Protein AF-A0A1F9LY86-F1 (afdb_monomer_lite)

Sequence (80 aa):
MFTDEQRQWQGMIRDHIAANLGIETDDIQDVLVSRETGMLGATDFDYAPFSQQGGLGKVHQLFGDELNLIIEQLNEALAA

Structure (mmCIF, N/CA/C/O backbone):
data_AF-A0A1F9LY86-F1
#
_entry.id   AF-A0A1F9LY86-F1
#
loop_
_atom_site.group_PDB
_atom_site.id
_atom_site.type_symbol
_atom_site.label_atom_id
_atom_site.label_alt_id
_atom_site.label_comp_id
_atom_site.label_asym_id
_atom_site.label_entity_id
_atom_site.label_seq_id
_atom_site.pdbx_PDB_ins_code
_atom_site.Cartn_x
_atom_site.Cartn_y
_atom_site.Cartn_z
_atom_site.occupancy
_atom_site.B_iso_or_equiv
_atom_site.auth_seq_id
_atom_site.auth_comp_id
_atom_site.auth_asym_id
_atom_site.auth_atom_id
_atom_site.pdbx_PDB_model_num
ATOM 1 N N . MET A 1 1 ? -16.516 -3.757 -2.631 1.00 74.38 1 MET A N 1
ATOM 2 C CA . MET A 1 1 ? -15.946 -3.239 -3.897 1.00 74.38 1 MET A CA 1
ATOM 3 C C . MET A 1 1 ? -14.989 -2.126 -3.529 1.00 74.38 1 MET A C 1
ATOM 5 O O . MET A 1 1 ? -15.392 -1.278 -2.745 1.00 74.38 1 MET A O 1
ATOM 9 N N . PHE A 1 2 ? -13.761 -2.150 -4.047 1.00 84.00 2 PHE A N 1
ATOM 10 C CA . PHE A 1 2 ? -12.793 -1.074 -3.820 1.00 84.00 2 PHE A CA 1
ATOM 11 C C . PHE A 1 2 ? -13.209 0.209 -4.550 1.00 84.00 2 PHE A C 1
ATOM 13 O O . PHE A 1 2 ? -13.760 0.142 -5.653 1.00 84.00 2 PHE A O 1
ATOM 20 N N . THR A 1 3 ? -12.937 1.364 -3.946 1.00 92.50 3 THR A N 1
ATOM 21 C CA . THR A 1 3 ? -13.097 2.680 -4.581 1.00 92.50 3 THR A CA 1
ATOM 22 C C . THR A 1 3 ? -12.032 2.905 -5.658 1.00 92.50 3 THR A C 1
ATOM 24 O O . THR A 1 3 ? -11.032 2.186 -5.719 1.00 92.50 3 THR A O 1
ATOM 27 N N . ASP A 1 4 ? -12.218 3.910 -6.519 1.00 93.38 4 ASP A N 1
ATOM 28 C CA . ASP A 1 4 ? -11.202 4.285 -7.516 1.00 93.38 4 ASP A CA 1
ATOM 29 C C . ASP A 1 4 ? -9.853 4.614 -6.870 1.00 93.38 4 ASP A C 1
ATOM 31 O O . ASP A 1 4 ? -8.813 4.166 -7.347 1.00 93.38 4 ASP A O 1
ATOM 35 N N . GLU A 1 5 ? -9.886 5.306 -5.732 1.00 92.81 5 GLU A N 1
ATOM 36 C CA . GLU A 1 5 ? -8.694 5.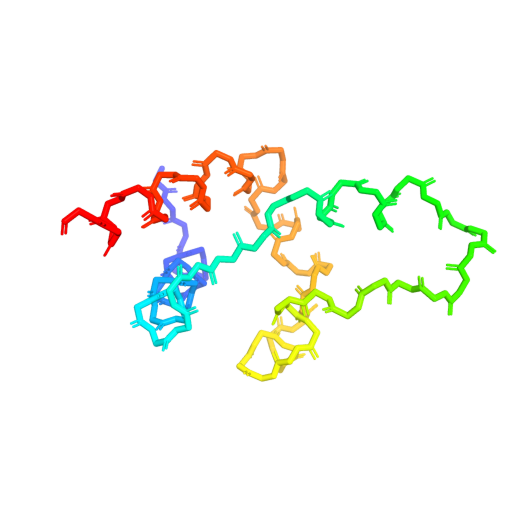637 -4.956 1.00 92.81 5 GLU A CA 1
ATOM 37 C C . GLU A 1 5 ? -8.022 4.375 -4.392 1.00 92.81 5 GLU A C 1
ATOM 39 O O . GLU A 1 5 ? -6.822 4.184 -4.576 1.00 92.81 5 GLU A O 1
ATOM 44 N N . GLN A 1 6 ? -8.782 3.451 -3.794 1.00 92.12 6 GLN A N 1
ATOM 45 C CA . GLN A 1 6 ? -8.231 2.176 -3.318 1.00 92.12 6 GLN A CA 1
ATOM 46 C C . GLN A 1 6 ? -7.623 1.349 -4.462 1.00 92.12 6 GLN A C 1
ATOM 48 O O . GLN A 1 6 ? -6.566 0.747 -4.292 1.00 92.12 6 GLN A O 1
ATOM 53 N N . ARG A 1 7 ? -8.243 1.339 -5.651 1.00 92.69 7 ARG A N 1
ATOM 54 C CA . ARG A 1 7 ? -7.689 0.646 -6.827 1.00 92.69 7 ARG A CA 1
ATOM 55 C C . ARG A 1 7 ? -6.391 1.275 -7.321 1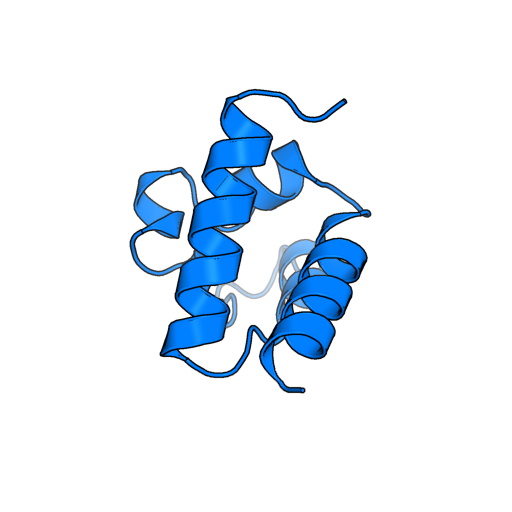.00 92.69 7 ARG A C 1
ATOM 57 O O . ARG A 1 7 ? -5.470 0.543 -7.674 1.00 92.69 7 ARG A O 1
ATOM 64 N N . GLN A 1 8 ? -6.303 2.604 -7.326 1.00 93.19 8 GLN A N 1
ATOM 65 C CA . GLN A 1 8 ? -5.070 3.311 -7.670 1.00 93.19 8 GLN A CA 1
ATOM 66 C C . GLN A 1 8 ? -3.940 2.947 -6.702 1.00 93.19 8 GLN A C 1
ATOM 68 O O . GLN A 1 8 ? -2.841 2.605 -7.138 1.00 93.19 8 GLN A O 1
ATOM 73 N N . TRP A 1 9 ? -4.225 2.960 -5.399 1.00 93.19 9 TRP A N 1
ATOM 74 C CA . TRP A 1 9 ? -3.257 2.579 -4.375 1.00 93.19 9 TRP A CA 1
ATOM 75 C C . TRP A 1 9 ? -2.823 1.119 -4.494 1.00 93.19 9 TRP A C 1
ATOM 77 O O . TRP A 1 9 ? -1.632 0.836 -4.421 1.00 93.19 9 TRP A O 1
ATOM 87 N N . GLN A 1 10 ? -3.754 0.200 -4.752 1.00 91.31 10 GLN A N 1
ATOM 88 C CA . GLN A 1 10 ? -3.424 -1.207 -4.974 1.00 91.31 10 GLN A CA 1
ATOM 89 C C . GLN A 1 10 ? -2.504 -1.395 -6.193 1.00 91.31 10 GLN A C 1
ATOM 91 O O . GLN A 1 10 ? -1.582 -2.204 -6.138 1.00 91.31 10 GLN A O 1
ATOM 96 N N . GLY A 1 11 ? -2.712 -0.623 -7.267 1.00 91.81 11 GLY A N 1
ATOM 97 C CA . GLY A 1 11 ? -1.808 -0.595 -8.420 1.00 91.81 11 GLY A CA 1
ATOM 98 C C . GLY A 1 11 ? -0.397 -0.152 -8.036 1.00 91.81 11 GLY A C 1
ATOM 99 O O . GLY A 1 11 ? 0.556 -0.877 -8.289 1.00 91.81 11 GLY A O 1
ATOM 100 N N . MET A 1 12 ? -0.273 0.977 -7.334 1.00 91.62 12 MET A N 1
ATOM 101 C CA . MET A 1 12 ? 1.024 1.489 -6.871 1.00 91.62 12 MET A CA 1
ATOM 102 C C . MET A 1 12 ? 1.765 0.507 -5.952 1.00 91.62 12 MET A C 1
ATOM 104 O O . MET A 1 12 ? 2.963 0.308 -6.117 1.00 91.62 12 MET A O 1
ATOM 108 N N . ILE A 1 13 ? 1.060 -0.115 -5.000 1.00 89.56 13 ILE A N 1
ATOM 109 C CA . ILE A 1 13 ? 1.621 -1.128 -4.090 1.00 89.56 13 ILE A CA 1
ATOM 110 C C . ILE A 1 13 ? 2.139 -2.321 -4.897 1.00 89.56 13 ILE A C 1
ATOM 112 O O . ILE A 1 13 ? 3.273 -2.752 -4.711 1.00 89.56 13 ILE A O 1
ATOM 116 N N . ARG A 1 14 ? 1.338 -2.818 -5.845 1.00 90.50 14 ARG A N 1
ATOM 117 C CA . ARG A 1 14 ? 1.724 -3.918 -6.732 1.00 90.50 14 ARG A CA 1
ATOM 118 C C . ARG A 1 14 ? 2.963 -3.580 -7.565 1.00 90.50 14 ARG A C 1
ATOM 120 O O . ARG A 1 14 ? 3.860 -4.410 -7.663 1.00 90.50 14 ARG A O 1
ATOM 127 N N . ASP A 1 15 ? 3.007 -2.394 -8.168 1.00 91.44 15 ASP A N 1
ATOM 128 C CA . ASP A 1 15 ? 4.154 -1.938 -8.961 1.00 91.44 15 ASP A CA 1
ATOM 129 C C . ASP A 1 15 ? 5.422 -1.826 -8.102 1.00 91.44 15 ASP A C 1
ATOM 131 O O . ASP A 1 15 ? 6.496 -2.248 -8.531 1.00 91.44 15 ASP A O 1
ATOM 135 N N . HIS A 1 16 ? 5.305 -1.324 -6.868 1.00 89.00 16 HIS A N 1
ATOM 136 C CA . HIS A 1 16 ? 6.434 -1.234 -5.941 1.00 89.00 16 HIS A CA 1
ATOM 137 C C . HIS A 1 16 ? 6.960 -2.609 -5.533 1.00 89.00 16 HIS A C 1
ATOM 139 O O . HIS A 1 16 ? 8.164 -2.832 -5.604 1.00 89.00 16 HIS A O 1
ATOM 145 N N . ILE A 1 17 ? 6.078 -3.547 -5.180 1.00 87.75 17 ILE A N 1
ATOM 146 C CA . ILE A 1 17 ? 6.460 -4.930 -4.852 1.00 87.75 17 ILE A CA 1
ATOM 147 C C . ILE A 1 17 ? 7.123 -5.602 -6.059 1.00 87.75 17 ILE A C 1
ATOM 149 O O . ILE A 1 17 ? 8.146 -6.261 -5.911 1.00 87.75 17 ILE A O 1
ATOM 153 N N . ALA A 1 18 ? 6.594 -5.404 -7.269 1.00 88.44 18 ALA A N 1
ATOM 154 C CA . ALA A 1 18 ? 7.191 -5.958 -8.482 1.00 88.44 18 ALA A CA 1
ATOM 155 C C . ALA A 1 18 ? 8.589 -5.379 -8.774 1.00 88.44 18 ALA A C 1
ATOM 157 O O . ALA A 1 18 ? 9.439 -6.079 -9.323 1.00 88.44 18 ALA A O 1
ATOM 158 N N . ALA A 1 19 ? 8.832 -4.114 -8.417 1.00 86.88 19 ALA A N 1
ATOM 159 C CA . ALA A 1 19 ? 10.116 -3.448 -8.613 1.00 86.88 19 ALA A CA 1
ATOM 160 C C . ALA A 1 19 ? 11.144 -3.759 -7.509 1.00 86.88 19 ALA A C 1
ATOM 162 O O . ALA A 1 19 ? 12.325 -3.922 -7.812 1.00 86.88 19 ALA A O 1
ATOM 163 N N . ASN A 1 20 ? 10.703 -3.838 -6.250 1.00 82.94 20 ASN A N 1
ATOM 164 C CA . ASN A 1 20 ? 11.560 -3.938 -5.062 1.00 82.94 20 ASN A CA 1
ATOM 165 C C . ASN A 1 20 ? 11.492 -5.304 -4.358 1.00 82.94 20 ASN A C 1
ATOM 167 O O . ASN A 1 20 ? 12.138 -5.492 -3.334 1.00 82.94 20 ASN A O 1
ATOM 171 N N . LEU A 1 21 ? 10.766 -6.269 -4.932 1.00 80.44 21 LEU A N 1
ATOM 172 C CA . LEU A 1 21 ? 10.610 -7.649 -4.448 1.00 80.44 21 LEU A CA 1
ATOM 173 C C . LEU A 1 21 ? 9.916 -7.787 -3.084 1.00 80.44 21 LEU A C 1
ATOM 175 O O . LEU A 1 21 ? 10.033 -8.827 -2.439 1.00 80.44 21 LEU A O 1
ATOM 179 N N . GLY A 1 22 ? 9.174 -6.770 -2.653 1.00 79.38 22 GLY A N 1
ATOM 180 C CA . GLY A 1 22 ? 8.400 -6.826 -1.420 1.00 79.38 22 GLY A CA 1
ATOM 181 C C . GLY A 1 22 ? 8.096 -5.455 -0.834 1.00 79.38 22 GLY A C 1
ATOM 182 O O . GLY A 1 22 ? 8.659 -4.446 -1.253 1.00 79.38 22 GLY A O 1
ATOM 183 N N . ILE A 1 23 ? 7.196 -5.456 0.143 1.00 80.88 23 ILE A N 1
ATOM 184 C CA . ILE A 1 23 ? 7.037 -4.412 1.162 1.00 80.88 23 ILE A CA 1
ATOM 185 C C . ILE A 1 23 ? 7.031 -5.128 2.510 1.00 80.88 23 ILE A C 1
ATOM 187 O O . ILE A 1 23 ? 6.279 -6.093 2.682 1.00 80.88 23 ILE A O 1
ATOM 191 N N . GLU A 1 24 ? 7.859 -4.672 3.446 1.00 72.94 24 GLU A N 1
ATOM 192 C CA . GLU A 1 24 ? 7.917 -5.226 4.801 1.00 72.94 24 GLU A CA 1
ATOM 193 C C . GLU A 1 24 ? 6.719 -4.699 5.616 1.00 72.94 24 GLU A C 1
ATOM 195 O O . GLU A 1 24 ? 6.547 -3.497 5.813 1.00 72.94 24 GLU A O 1
ATOM 200 N N . THR A 1 25 ? 5.823 -5.600 6.032 1.00 67.31 25 THR A N 1
ATOM 201 C CA . THR A 1 25 ? 4.593 -5.257 6.775 1.00 67.31 25 THR A CA 1
ATOM 202 C C . THR A 1 25 ? 4.810 -5.123 8.279 1.00 67.31 25 THR A C 1
ATOM 204 O O . THR A 1 25 ? 3.995 -4.488 8.952 1.00 67.31 25 THR A O 1
ATOM 207 N N . ASP A 1 26 ? 5.900 -5.688 8.804 1.00 61.22 26 ASP A N 1
ATOM 208 C CA . ASP A 1 26 ? 6.246 -5.661 10.232 1.00 61.22 26 ASP A CA 1
ATOM 209 C C . ASP A 1 26 ? 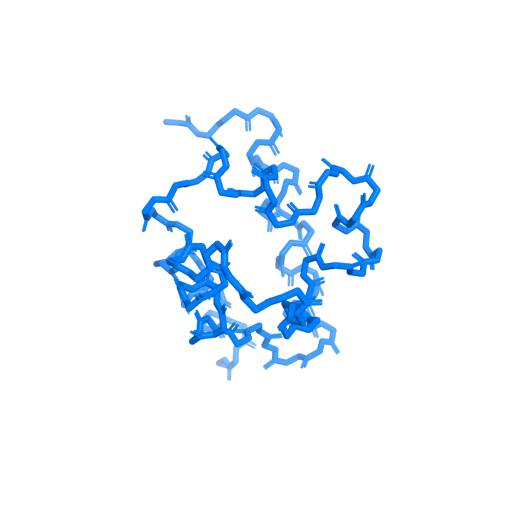6.419 -4.211 10.734 1.00 61.22 26 ASP A C 1
ATOM 211 O O . ASP A 1 26 ? 5.933 -3.854 11.808 1.00 61.22 26 ASP A O 1
ATOM 215 N N . ASP A 1 27 ? 6.960 -3.327 9.886 1.00 60.50 27 ASP A N 1
ATOM 216 C CA . ASP A 1 27 ? 7.147 -1.903 10.177 1.00 60.50 27 ASP A CA 1
ATOM 217 C C . ASP A 1 27 ? 5.837 -1.094 10.249 1.00 60.50 27 ASP A C 1
ATOM 219 O O . ASP A 1 27 ? 5.781 -0.055 10.902 1.00 60.50 27 ASP A O 1
ATOM 223 N N . ILE A 1 28 ? 4.745 -1.530 9.611 1.00 65.62 28 ILE A N 1
ATOM 224 C CA . ILE A 1 28 ? 3.526 -0.706 9.477 1.00 65.62 28 ILE A CA 1
ATOM 225 C C . ILE A 1 28 ? 2.760 -0.596 10.804 1.00 65.62 28 ILE A C 1
ATOM 227 O O . ILE A 1 28 ? 2.162 0.447 11.090 1.00 65.62 28 ILE A O 1
ATOM 231 N N . GLN A 1 29 ? 2.763 -1.651 11.626 1.00 58.66 29 GLN A N 1
ATOM 232 C CA . GLN A 1 29 ? 2.005 -1.674 12.884 1.00 58.66 29 GLN A CA 1
ATOM 233 C C . GLN A 1 29 ? 2.748 -1.030 14.059 1.00 58.66 29 GLN A C 1
ATOM 235 O O . GLN A 1 29 ? 2.102 -0.414 14.910 1.00 58.66 29 GLN A O 1
ATOM 240 N N . ASP A 1 30 ? 4.081 -1.102 14.101 1.00 57.62 30 ASP A N 1
ATOM 241 C CA . ASP A 1 30 ? 4.873 -0.502 15.187 1.00 57.62 30 ASP A CA 1
ATOM 242 C C . ASP A 1 30 ? 4.841 1.041 15.141 1.00 57.62 30 ASP A C 1
ATOM 244 O O . ASP A 1 30 ? 4.722 1.732 16.159 1.00 57.62 30 ASP A O 1
ATOM 248 N N . VAL A 1 31 ? 4.807 1.586 13.923 1.00 57.00 31 VAL A N 1
ATOM 249 C CA . VAL A 1 31 ? 4.847 3.023 13.617 1.00 57.00 31 VAL A CA 1
ATOM 250 C C . VAL A 1 31 ? 3.574 3.769 14.064 1.00 57.00 31 VAL A C 1
ATOM 252 O O . VAL A 1 31 ? 3.617 4.972 14.330 1.00 57.00 31 VAL A O 1
ATOM 255 N N . LEU A 1 32 ? 2.437 3.078 14.210 1.00 57.69 32 LEU A N 1
ATOM 256 C CA . LEU A 1 32 ? 1.156 3.685 14.608 1.00 57.69 32 LEU A CA 1
ATOM 257 C C . LEU A 1 32 ? 0.873 3.611 16.118 1.00 57.69 32 LEU A C 1
ATOM 259 O O . LEU A 1 32 ? 0.059 4.388 16.625 1.00 57.69 32 LEU A O 1
ATOM 263 N N . VAL A 1 33 ? 1.553 2.719 16.846 1.00 55.03 33 VAL A N 1
ATOM 264 C CA . VAL A 1 33 ? 1.373 2.524 18.297 1.00 55.03 33 VAL A CA 1
ATOM 265 C C . VAL A 1 33 ? 2.268 3.468 19.111 1.00 55.03 33 VAL A C 1
ATOM 267 O O . VAL A 1 33 ? 1.891 3.897 20.205 1.00 55.03 33 VAL A O 1
ATOM 270 N N . SER A 1 34 ? 3.405 3.888 18.555 1.00 52.50 34 SER A N 1
ATOM 271 C CA . SER A 1 34 ? 4.412 4.679 19.265 1.00 52.50 34 SER A CA 1
ATOM 272 C C . SER A 1 34 ? 4.332 6.167 18.925 1.00 52.50 34 SER A C 1
ATOM 274 O O . SER A 1 34 ? 5.155 6.717 18.198 1.00 52.50 34 SER A O 1
ATOM 276 N N . ARG A 1 35 ? 3.374 6.882 19.525 1.00 55.28 35 ARG A N 1
ATOM 277 C CA . ARG A 1 35 ? 3.285 8.355 19.441 1.00 55.28 35 ARG A CA 1
ATOM 278 C C . ARG A 1 35 ? 4.391 9.098 20.225 1.00 55.28 35 ARG A C 1
ATOM 280 O O . ARG A 1 35 ? 4.217 10.274 20.535 1.00 55.28 35 ARG A O 1
ATOM 287 N N . GLU A 1 36 ? 5.509 8.442 20.550 1.00 56.72 36 GLU A N 1
ATOM 288 C CA . GLU A 1 36 ? 6.585 8.997 21.393 1.00 56.72 36 GLU A CA 1
ATOM 289 C C . GLU A 1 36 ? 7.994 8.935 20.785 1.00 56.72 36 GLU A C 1
ATOM 291 O O . GLU A 1 36 ? 8.852 9.729 21.168 1.00 56.72 36 GLU A O 1
ATOM 296 N N . THR A 1 37 ? 8.255 8.100 19.784 1.00 48.09 37 THR A N 1
ATOM 297 C CA . THR A 1 37 ? 9.567 8.037 19.128 1.00 48.09 37 THR A CA 1
ATOM 298 C C . THR A 1 37 ? 9.453 8.669 17.753 1.00 48.09 37 THR A C 1
ATOM 300 O O . THR A 1 37 ? 9.034 8.035 16.796 1.00 48.09 37 THR A O 1
ATOM 303 N N . GLY A 1 38 ? 9.829 9.946 17.640 1.00 51.97 38 GLY A N 1
ATOM 304 C CA . GLY A 1 38 ? 9.890 10.713 16.385 1.00 51.97 38 GLY A CA 1
ATOM 305 C C . GLY A 1 38 ? 10.906 10.200 15.349 1.00 51.97 38 GLY A C 1
ATOM 306 O O . GLY A 1 38 ? 11.477 10.993 14.609 1.00 51.97 38 GLY A O 1
ATOM 307 N N . MET A 1 39 ? 11.145 8.893 15.314 1.00 46.78 39 MET A N 1
ATOM 308 C CA . MET A 1 39 ? 11.849 8.164 14.276 1.00 46.78 39 MET A CA 1
ATOM 309 C C . MET A 1 39 ? 10.918 7.031 13.848 1.00 46.78 39 MET A C 1
ATOM 311 O O . MET A 1 39 ? 11.036 5.901 14.308 1.00 46.78 39 MET A O 1
ATOM 315 N N . LEU A 1 40 ? 9.939 7.376 13.013 1.00 52.53 40 LEU A N 1
ATOM 316 C CA . LEU A 1 40 ? 9.206 6.382 12.241 1.00 52.53 40 LEU A CA 1
ATOM 317 C C . LEU A 1 40 ? 10.269 5.731 11.345 1.00 52.53 40 LEU A C 1
ATOM 319 O O . LEU A 1 40 ? 10.973 6.449 10.625 1.00 52.53 40 LEU A O 1
ATOM 323 N N . GLY A 1 41 ? 10.465 4.414 11.448 1.00 52.53 41 GLY A N 1
ATOM 324 C CA . GLY A 1 41 ? 11.229 3.685 10.437 1.00 52.53 41 GLY A CA 1
ATOM 325 C C . GLY A 1 41 ? 10.672 4.088 9.076 1.00 52.53 41 GLY A C 1
ATOM 326 O O . GLY A 1 41 ? 9.453 4.149 8.914 1.00 52.53 41 GLY A O 1
ATOM 327 N N . ALA A 1 42 ? 11.534 4.508 8.151 1.00 60.91 42 ALA A N 1
ATOM 328 C CA . ALA A 1 42 ? 11.081 4.998 6.858 1.00 60.91 42 ALA A CA 1
ATOM 329 C C . ALA A 1 42 ? 10.443 3.832 6.097 1.00 60.91 42 ALA A C 1
ATOM 331 O O . ALA A 1 42 ? 11.143 3.033 5.483 1.00 60.91 42 ALA A O 1
ATOM 332 N N . THR A 1 43 ? 9.120 3.719 6.193 1.00 76.69 43 THR A N 1
ATOM 333 C CA . THR A 1 43 ? 8.360 2.687 5.490 1.00 76.69 43 THR A CA 1
ATOM 334 C C . THR A 1 43 ? 8.435 2.940 3.987 1.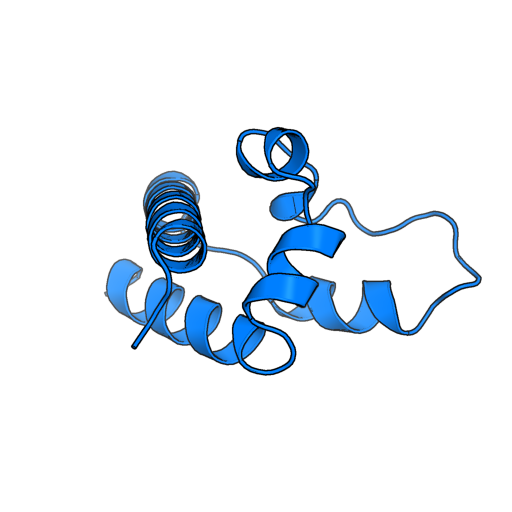00 76.69 43 THR A C 1
ATOM 336 O O . THR A 1 43 ? 8.633 4.078 3.553 1.00 76.69 43 THR A O 1
ATOM 339 N N . ASP A 1 44 ? 8.192 1.923 3.159 1.00 83.38 44 ASP A N 1
ATOM 340 C CA . ASP A 1 44 ? 8.058 2.115 1.707 1.00 83.38 44 ASP A CA 1
ATOM 341 C C . ASP A 1 44 ? 7.040 3.220 1.355 1.00 83.38 44 ASP A C 1
ATOM 343 O O . ASP A 1 44 ? 7.176 3.916 0.348 1.00 83.38 44 ASP A O 1
ATOM 347 N N . PHE A 1 45 ? 6.065 3.458 2.239 1.00 86.12 45 PHE A N 1
ATOM 348 C CA . PHE A 1 45 ? 5.046 4.492 2.100 1.00 86.12 45 PHE A CA 1
ATOM 349 C C . PHE A 1 45 ? 5.531 5.930 2.367 1.00 86.12 45 PHE A C 1
ATOM 351 O O . PHE A 1 45 ? 4.817 6.875 2.018 1.00 86.12 45 PHE A O 1
ATOM 358 N N . ASP A 1 46 ? 6.720 6.128 2.940 1.00 84.12 46 ASP A N 1
ATOM 359 C CA . ASP A 1 46 ? 7.349 7.448 3.116 1.00 84.12 46 ASP A CA 1
ATOM 360 C C . ASP A 1 46 ? 8.033 7.959 1.838 1.00 84.12 46 ASP A C 1
ATOM 362 O O . ASP A 1 46 ? 8.352 9.147 1.709 1.00 84.12 46 ASP A O 1
ATOM 366 N N . TYR A 1 47 ? 8.201 7.093 0.840 1.00 85.12 47 TYR A N 1
ATOM 367 C CA . TYR A 1 47 ? 8.828 7.441 -0.428 1.00 85.12 47 TYR A CA 1
ATOM 368 C C . TYR A 1 47 ? 7.804 7.614 -1.553 1.00 85.12 47 TYR A C 1
ATOM 370 O O . TYR A 1 47 ? 6.646 7.197 -1.474 1.00 85.12 47 TYR A O 1
ATOM 378 N N . ALA A 1 48 ? 8.216 8.308 -2.616 1.00 88.12 48 ALA A N 1
ATOM 379 C CA . ALA A 1 48 ? 7.388 8.439 -3.807 1.00 88.12 48 ALA A CA 1
ATOM 380 C C . ALA A 1 48 ? 7.242 7.064 -4.489 1.00 88.12 48 ALA A C 1
ATOM 382 O O . ALA A 1 48 ? 8.227 6.330 -4.558 1.00 88.12 48 ALA A O 1
ATOM 383 N N . PRO A 1 49 ? 6.057 6.732 -5.034 1.00 89.00 49 PRO A N 1
ATOM 384 C CA . PRO A 1 49 ? 4.900 7.614 -5.244 1.00 89.00 49 PRO A CA 1
ATOM 385 C C . PRO A 1 49 ? 3.953 7.772 -4.039 1.00 89.00 49 PRO A C 1
ATOM 387 O O . PRO A 1 49 ? 3.078 8.636 -4.067 1.00 89.00 49 PRO A O 1
ATOM 390 N N . PHE A 1 50 ? 4.106 6.985 -2.975 1.00 90.25 50 PHE A N 1
ATOM 391 C CA . PHE A 1 50 ? 3.158 6.940 -1.857 1.00 90.25 50 PHE A CA 1
ATOM 392 C C . PHE A 1 50 ? 3.115 8.232 -1.045 1.00 90.25 50 PHE A C 1
ATOM 394 O O . PHE A 1 50 ? 2.027 8.748 -0.779 1.00 90.25 50 PHE A O 1
ATOM 401 N N . SER A 1 51 ? 4.269 8.816 -0.721 1.00 89.50 51 SER A N 1
ATOM 402 C CA . SER A 1 51 ? 4.327 10.072 0.038 1.00 89.50 51 SER A CA 1
ATOM 403 C C . SER A 1 51 ? 3.651 11.242 -0.678 1.00 89.50 51 SER A C 1
ATOM 405 O O . SER A 1 51 ? 3.067 12.110 -0.031 1.00 89.50 51 SER A O 1
ATOM 407 N N . GLN A 1 52 ? 3.614 11.224 -2.014 1.00 91.88 52 GLN A N 1
ATOM 408 C CA . GLN A 1 52 ? 2.887 12.212 -2.818 1.00 91.88 52 GLN A CA 1
ATOM 409 C C . GLN A 1 52 ? 1.363 12.055 -2.725 1.00 91.88 52 GLN A C 1
ATOM 411 O O . GLN A 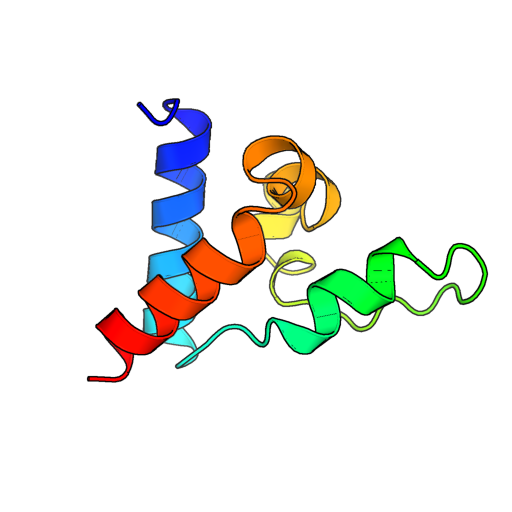1 52 ? 0.634 13.020 -2.936 1.00 91.88 52 GLN A O 1
ATOM 416 N N . GLN A 1 53 ? 0.881 10.854 -2.402 1.00 91.00 53 GLN A N 1
ATOM 417 C CA . GLN A 1 53 ? -0.538 10.547 -2.216 1.00 91.00 53 GLN A CA 1
ATOM 418 C C . GLN A 1 53 ? -0.971 10.636 -0.740 1.00 91.00 53 GLN A C 1
ATOM 420 O O . GLN A 1 53 ? -2.126 10.367 -0.427 1.00 91.00 53 GLN A O 1
ATOM 425 N N . GLY A 1 54 ? -0.077 11.032 0.175 1.00 88.69 54 GLY A N 1
ATOM 426 C CA . GLY A 1 54 ? -0.347 11.139 1.617 1.00 88.69 54 GLY A CA 1
ATOM 427 C C . GLY A 1 54 ? 0.292 10.043 2.481 1.00 88.69 54 GLY A C 1
ATOM 428 O O . GLY A 1 54 ? 0.054 10.012 3.688 1.00 88.69 54 GLY A O 1
ATOM 429 N N . GLY A 1 55 ? 1.106 9.172 1.878 1.00 89.31 55 GLY A N 1
ATOM 430 C CA . GLY A 1 55 ? 1.993 8.221 2.551 1.00 89.31 55 GLY A CA 1
ATOM 431 C C . GLY A 1 55 ? 1.288 7.225 3.469 1.00 89.31 55 GLY A C 1
ATOM 432 O O . GLY A 1 55 ? 0.137 6.844 3.233 1.00 89.31 55 GLY A O 1
ATOM 433 N N . LEU A 1 56 ? 1.984 6.826 4.537 1.00 84.50 56 LEU A N 1
ATOM 434 C CA . LEU A 1 56 ? 1.513 5.821 5.493 1.00 84.50 56 LEU A CA 1
ATOM 435 C C . LEU A 1 56 ? 0.147 6.178 6.110 1.00 84.50 56 LEU A C 1
ATOM 437 O O . LEU A 1 56 ? -0.737 5.334 6.254 1.00 84.50 56 LEU A O 1
ATOM 441 N N . GLY A 1 57 ? -0.069 7.460 6.418 1.00 84.50 57 GLY A N 1
ATOM 442 C CA . GLY A 1 57 ? -1.336 7.925 6.983 1.00 84.50 57 GLY A CA 1
ATOM 443 C C . GLY A 1 57 ? -2.519 7.717 6.034 1.00 84.50 57 GLY A C 1
ATOM 444 O O . GLY A 1 57 ? -3.599 7.314 6.469 1.00 84.50 57 GLY A O 1
ATOM 445 N N . LYS A 1 58 ? -2.329 7.954 4.729 1.00 88.50 58 LYS A N 1
ATOM 446 C CA . LYS A 1 58 ? -3.396 7.786 3.737 1.00 88.50 58 LYS A CA 1
ATOM 447 C C . LYS A 1 58 ? -3.688 6.317 3.449 1.00 88.50 58 LYS A C 1
ATOM 449 O O . LYS A 1 58 ? -4.859 5.947 3.410 1.00 88.50 58 LYS A O 1
ATOM 454 N N . VAL A 1 59 ? -2.662 5.482 3.279 1.00 87.31 59 VAL A N 1
ATOM 455 C CA . VAL A 1 59 ? -2.866 4.046 3.028 1.00 87.31 59 VAL A CA 1
ATOM 456 C C . VAL A 1 59 ? -3.586 3.377 4.202 1.00 87.31 59 VAL A C 1
ATOM 458 O O . VAL A 1 59 ? -4.524 2.610 3.989 1.00 87.31 59 VAL A O 1
ATOM 461 N N . HIS A 1 60 ? -3.258 3.769 5.436 1.00 85.25 60 HIS A N 1
ATOM 462 C CA . HIS A 1 60 ? -3.957 3.290 6.622 1.00 85.25 60 HIS A CA 1
ATOM 463 C C . HIS A 1 60 ? -5.409 3.791 6.690 1.00 85.25 60 HIS A C 1
ATOM 465 O O . HIS A 1 60 ? -6.293 3.059 7.110 1.00 85.25 60 HIS A O 1
ATOM 471 N N . GLN A 1 61 ? -5.719 5.007 6.228 1.00 87.88 61 GLN A N 1
ATOM 472 C CA . GLN A 1 61 ? -7.119 5.450 6.121 1.00 87.88 61 GLN A CA 1
ATOM 473 C C . GLN A 1 61 ? -7.920 4.682 5.063 1.00 87.88 61 GLN A C 1
ATOM 475 O O . GLN A 1 61 ? -9.129 4.522 5.213 1.00 87.88 61 GLN A O 1
ATOM 480 N N . LEU A 1 62 ? -7.270 4.251 3.980 1.00 91.25 62 LEU A N 1
ATOM 481 C CA . LEU A 1 62 ? -7.933 3.558 2.877 1.00 91.25 62 LEU A CA 1
ATOM 482 C C . LEU A 1 62 ? -8.180 2.081 3.163 1.00 91.25 62 LEU A C 1
ATOM 484 O O . LEU A 1 62 ? -9.218 1.564 2.752 1.00 91.25 62 LEU A O 1
ATOM 488 N N . PHE A 1 63 ? -7.230 1.411 3.811 1.00 89.12 63 PHE A N 1
ATOM 489 C CA . PHE A 1 63 ? -7.265 -0.039 4.010 1.00 89.12 63 PHE A CA 1
ATOM 490 C C . PHE A 1 63 ? -7.338 -0.451 5.483 1.00 89.12 63 PHE A C 1
ATOM 492 O O . PHE A 1 63 ? -7.764 -1.566 5.762 1.00 89.12 63 PHE A O 1
ATOM 499 N N . GLY A 1 64 ? -6.980 0.430 6.421 1.00 86.38 64 GLY A N 1
ATOM 500 C CA . GLY A 1 64 ? -7.024 0.156 7.859 1.00 86.38 64 GLY A CA 1
ATOM 501 C C . GLY A 1 64 ? -6.329 -1.154 8.213 1.00 86.38 64 GLY A C 1
ATOM 502 O O . GLY A 1 64 ? -5.226 -1.430 7.743 1.00 86.38 64 GLY A O 1
ATOM 503 N N . ASP A 1 65 ? -7.027 -1.984 8.983 1.00 84.31 65 ASP A N 1
ATOM 504 C CA . ASP A 1 65 ? -6.566 -3.305 9.413 1.00 84.31 65 ASP A CA 1
ATOM 505 C C . ASP A 1 65 ? -6.366 -4.301 8.253 1.00 84.31 65 ASP A C 1
ATOM 507 O O . ASP A 1 65 ? -5.602 -5.257 8.380 1.00 84.31 65 ASP A O 1
ATOM 511 N N . GLU A 1 66 ? -7.015 -4.088 7.101 1.00 86.50 66 GLU A N 1
ATOM 512 C CA . GLU A 1 66 ? -6.874 -4.961 5.926 1.00 86.50 66 GLU A CA 1
ATOM 513 C C . GLU A 1 66 ? -5.568 -4.707 5.156 1.00 86.50 66 GLU A C 1
ATOM 515 O O . GLU A 1 66 ? -5.206 -5.501 4.287 1.00 86.50 66 GLU A O 1
ATOM 520 N N . LEU A 1 67 ? -4.841 -3.625 5.463 1.00 86.38 67 LEU A N 1
ATOM 521 C CA . LEU A 1 67 ? -3.620 -3.246 4.750 1.00 86.38 67 LEU A CA 1
ATOM 522 C C . LEU A 1 67 ? -2.565 -4.356 4.766 1.00 86.38 67 LEU A C 1
ATOM 524 O O . LEU A 1 67 ? -2.045 -4.715 3.710 1.00 86.38 67 LEU A O 1
ATOM 528 N N . ASN A 1 68 ? -2.287 -4.922 5.943 1.00 85.25 68 ASN A N 1
ATOM 529 C CA . ASN A 1 68 ? -1.293 -5.988 6.091 1.00 85.25 68 ASN A CA 1
ATOM 530 C C . ASN A 1 68 ? -1.666 -7.204 5.245 1.00 85.25 68 ASN A C 1
ATOM 532 O O . ASN A 1 68 ? -0.852 -7.685 4.464 1.00 85.25 68 ASN A O 1
ATOM 536 N N . LEU A 1 69 ? -2.931 -7.620 5.314 1.00 87.25 69 LEU A N 1
ATOM 537 C CA . LEU A 1 69 ? -3.439 -8.756 4.554 1.00 87.25 69 LEU A CA 1
ATOM 538 C C . LEU A 1 69 ? -3.351 -8.523 3.035 1.00 87.25 69 LEU A C 1
ATOM 540 O O . LEU A 1 69 ? -3.104 -9.457 2.273 1.00 87.25 69 LEU A O 1
ATOM 544 N N . ILE A 1 70 ? -3.576 -7.294 2.561 1.00 88.25 70 ILE A N 1
ATOM 545 C CA . ILE A 1 70 ? -3.452 -6.953 1.135 1.00 88.25 70 ILE A CA 1
ATOM 546 C C . ILE A 1 70 ? -1.989 -7.009 0.692 1.00 88.25 70 ILE A C 1
ATOM 548 O O . ILE A 1 70 ? -1.706 -7.555 -0.373 1.00 88.25 70 ILE A O 1
ATOM 552 N N . ILE A 1 71 ? -1.070 -6.456 1.486 1.00 87.06 71 ILE A N 1
ATOM 553 C CA . ILE A 1 71 ? 0.359 -6.463 1.160 1.00 87.06 71 ILE A CA 1
ATOM 554 C C . ILE A 1 71 ? 0.900 -7.893 1.164 1.00 87.06 71 ILE A C 1
ATOM 556 O O . ILE A 1 71 ? 1.575 -8.265 0.212 1.00 87.06 71 ILE A O 1
ATOM 560 N N . GLU A 1 72 ? 0.555 -8.714 2.160 1.00 87.81 72 GLU A N 1
ATOM 561 C CA . GLU A 1 72 ? 0.935 -10.133 2.206 1.00 87.81 72 GLU A CA 1
ATOM 562 C C . GLU A 1 72 ? 0.467 -10.877 0.953 1.00 87.81 72 GLU A C 1
ATOM 564 O O . GLU A 1 72 ? 1.275 -11.498 0.267 1.00 87.81 72 GLU A O 1
ATOM 569 N N . GLN A 1 73 ? -0.810 -10.734 0.583 1.00 88.50 73 GLN A N 1
ATOM 570 C CA . GLN A 1 73 ? -1.344 -11.357 -0.630 1.00 88.50 73 GLN A CA 1
ATOM 571 C C . GLN A 1 73 ? -0.626 -10.887 -1.901 1.00 88.50 73 GLN A C 1
ATOM 573 O O . GLN A 1 73 ? -0.400 -11.685 -2.809 1.00 88.50 73 GLN A O 1
ATOM 578 N N . LEU A 1 74 ? -0.288 -9.598 -2.001 1.00 88.25 74 LEU A N 1
ATOM 579 C CA . LEU A 1 74 ? 0.421 -9.057 -3.162 1.00 88.25 74 LEU A CA 1
ATOM 580 C C . LEU A 1 74 ? 1.887 -9.502 -3.203 1.00 88.25 74 LEU A C 1
ATOM 582 O O . LEU A 1 74 ? 2.373 -9.832 -4.283 1.00 88.25 74 LEU A O 1
ATOM 586 N N . ASN A 1 75 ? 2.563 -9.548 -2.054 1.00 86.38 75 ASN A N 1
ATOM 587 C CA . ASN A 1 75 ? 3.917 -10.075 -1.916 1.00 86.38 75 ASN A CA 1
ATOM 588 C C . ASN A 1 75 ? 3.955 -11.546 -2.339 1.00 86.38 75 ASN A C 1
ATOM 590 O O . ASN A 1 75 ? 4.745 -11.904 -3.205 1.00 86.38 75 ASN A O 1
ATOM 594 N N . GLU A 1 76 ? 3.062 -12.385 -1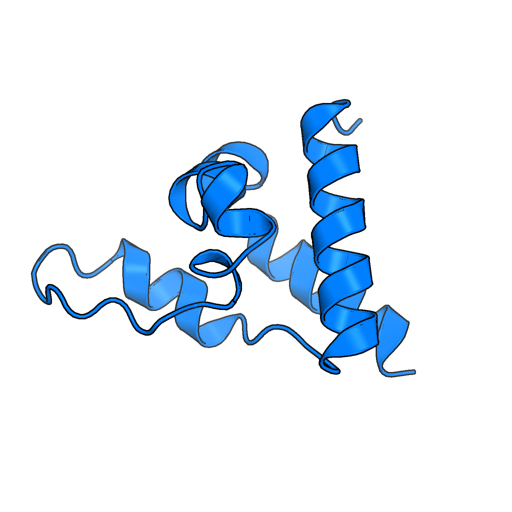.807 1.00 87.12 76 GLU A N 1
ATOM 595 C CA . GLU A 1 76 ? 2.970 -13.800 -2.184 1.00 87.12 76 GLU A CA 1
ATOM 596 C C . GLU A 1 76 ? 2.653 -13.985 -3.672 1.00 87.12 76 GLU A C 1
ATOM 598 O O . GLU A 1 76 ? 3.270 -14.814 -4.339 1.00 87.12 76 GLU A O 1
ATOM 603 N N . ALA A 1 77 ? 1.719 -13.200 -4.219 1.00 86.31 77 ALA A N 1
ATOM 604 C CA . ALA A 1 77 ? 1.324 -13.317 -5.619 1.00 86.31 77 ALA A CA 1
ATOM 605 C C . ALA A 1 77 ? 2.429 -12.903 -6.606 1.00 86.31 77 ALA A C 1
ATOM 607 O O . ALA A 1 77 ? 2.407 -13.349 -7.753 1.00 86.31 77 ALA A O 1
ATOM 608 N N . LEU A 1 78 ? 3.353 -12.028 -6.195 1.00 80.62 78 LEU A N 1
ATOM 609 C CA . LEU A 1 78 ? 4.438 -11.509 -7.036 1.00 80.62 78 LEU A CA 1
ATOM 610 C C . LEU A 1 78 ? 5.799 -12.165 -6.767 1.00 80.62 78 LEU A C 1
ATOM 612 O O . LEU A 1 78 ? 6.670 -12.092 -7.629 1.00 80.62 78 LEU A O 1
ATOM 616 N N . ALA A 1 79 ? 5.985 -12.800 -5.610 1.00 76.06 79 ALA A N 1
ATOM 617 C CA . ALA A 1 79 ? 7.187 -13.566 -5.278 1.00 76.06 79 ALA A CA 1
ATOM 618 C C . ALA A 1 79 ? 7.180 -15.005 -5.845 1.00 76.06 79 ALA A C 1
ATOM 620 O O . ALA A 1 79 ? 8.176 -15.715 -5.686 1.00 76.06 79 ALA A O 1
ATOM 621 N N . ALA A 1 80 ? 6.073 -15.436 -6.467 1.00 59.75 80 ALA A N 1
ATOM 622 C CA . ALA A 1 80 ? 5.860 -16.776 -7.031 1.00 59.75 80 ALA A CA 1
ATOM 623 C C . ALA A 1 80 ? 6.405 -16.970 -8.458 1.00 59.75 80 ALA A C 1
ATOM 625 O O . ALA A 1 80 ? 6.377 -16.011 -9.264 1.00 59.75 80 ALA A O 1
#

Foldseek 3Di:
DADPVRVVVLVVLLVCCLVVLAFDPVLLVVQVVCPPDPCRPCGPQVDPPNVVVVGSVVLCVRQPPCSSVSRVVSSVVNND

Radius of gyration: 12.25 Å; chains: 1; bounding box: 28×29×30 Å

Secondary structure (DSSP, 8-state):
---HHHHHHHHHHHHHHHHHS---SHHHHHHHH-TT-S-----GGGSTTTGGGTHHHHHHHHHTTHHHHHHHHHHHHHH-

pLDDT: mean 79.81, std 13.73, range [46.78, 93.38]